Protein AF-A0A660SL39-F1 (afdb_monomer)

Sequence (72 aa):
MIGIAQGLKEGLEKGKLQDKHEVLIKLLDLKFGVDEEERHRIQTVNDFQKLDAALEAIVLGVNKENILDLLR

Foldseek 3Di:
DVVVVVVVVVVVLVVVLVVLLVVLQVLCCVPPRDDPVLSVLSNPQSDPVLSVVLVVCSVVVHDPVVSSVSSD

Radius of gyration: 13.97 Å; Cα contacts (8 Å, |Δi|>4): 44; chains: 1; bounding box: 30×21×42 Å

Structure (mmCIF, N/CA/C/O backbone):
data_AF-A0A660SL39-F1
#
_entry.id   AF-A0A660SL39-F1
#
loop_
_atom_site.group_PDB
_atom_site.id
_atom_site.type_symbol
_atom_site.label_atom_id
_atom_site.label_alt_id
_atom_site.label_comp_id
_atom_site.label_asym_id
_atom_site.label_entity_id
_atom_site.label_seq_id
_atom_site.pdbx_PDB_ins_code
_atom_site.Cartn_x
_atom_site.Cartn_y
_atom_site.Cartn_z
_atom_site.occupancy
_atom_site.B_iso_or_equiv
_atom_site.auth_seq_id
_atom_site.auth_comp_id
_atom_site.auth_asym_id
_atom_site.auth_atom_id
_atom_site.pdbx_PDB_model_num
ATOM 1 N N . MET A 1 1 ? 17.940 -1.972 -29.556 1.00 62.16 1 MET A N 1
ATOM 2 C CA . MET A 1 1 ? 16.587 -2.512 -29.275 1.00 62.16 1 MET A CA 1
ATOM 3 C C . MET A 1 1 ? 16.425 -3.052 -27.850 1.00 62.16 1 MET A C 1
ATOM 5 O O . MET A 1 1 ? 15.377 -2.807 -27.275 1.00 62.16 1 MET A O 1
ATOM 9 N N . ILE A 1 2 ? 17.433 -3.698 -27.243 1.00 77.69 2 ILE A N 1
ATOM 10 C CA . ILE A 1 2 ? 17.339 -4.272 -25.878 1.00 77.69 2 ILE A CA 1
ATOM 11 C C . ILE A 1 2 ? 17.011 -3.216 -24.799 1.00 77.69 2 ILE A C 1
ATOM 13 O O . ILE A 1 2 ? 16.152 -3.451 -23.957 1.00 77.69 2 ILE A O 1
ATOM 17 N N . GLY A 1 3 ? 17.617 -2.023 -24.867 1.00 87.19 3 GLY A N 1
ATOM 18 C CA . GLY A 1 3 ? 17.388 -0.968 -23.866 1.00 87.19 3 GLY A CA 1
ATOM 19 C C . GLY A 1 3 ? 15.954 -0.422 -23.813 1.00 87.19 3 GLY A C 1
ATOM 20 O O . GLY A 1 3 ? 15.449 -0.153 -22.730 1.00 87.19 3 GLY A O 1
ATOM 21 N N . ILE A 1 4 ? 15.265 -0.312 -24.958 1.00 90.94 4 ILE A N 1
ATOM 22 C CA . ILE A 1 4 ? 13.877 0.192 -25.007 1.00 90.94 4 ILE A CA 1
ATOM 23 C C . ILE A 1 4 ? 12.917 -0.828 -24.384 1.00 90.94 4 ILE A C 1
ATOM 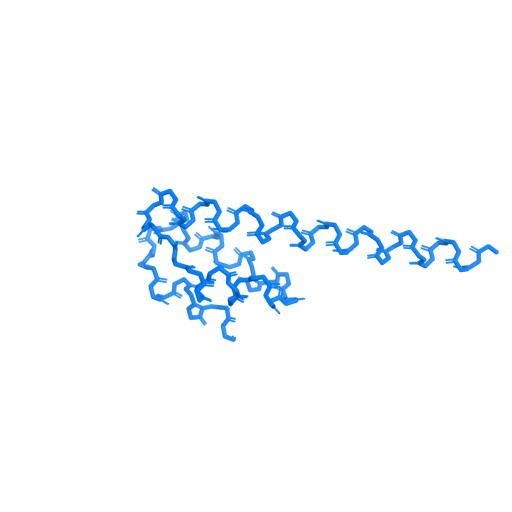25 O O . ILE A 1 4 ? 12.042 -0.458 -23.608 1.00 90.94 4 ILE A O 1
ATOM 29 N N . ALA A 1 5 ? 13.101 -2.116 -24.691 1.00 91.88 5 ALA A N 1
ATOM 30 C CA . ALA A 1 5 ? 12.269 -3.181 -24.138 1.00 91.88 5 ALA A CA 1
ATOM 31 C C . ALA A 1 5 ? 12.429 -3.301 -22.612 1.00 91.88 5 ALA A C 1
ATOM 33 O O . ALA A 1 5 ? 11.433 -3.427 -21.901 1.00 91.88 5 ALA A O 1
ATOM 34 N N . GLN A 1 6 ? 13.665 -3.201 -22.108 1.00 91.25 6 GLN A N 1
ATOM 35 C CA . GLN A 1 6 ? 13.938 -3.208 -20.670 1.00 91.25 6 GLN A CA 1
ATOM 36 C C . GLN A 1 6 ? 13.319 -1.987 -19.972 1.00 91.25 6 GLN A C 1
ATOM 38 O O . GLN A 1 6 ? 12.619 -2.146 -18.975 1.00 91.25 6 GLN A O 1
ATOM 43 N N . GLY A 1 7 ? 13.484 -0.788 -20.541 1.00 93.75 7 GLY A N 1
ATOM 44 C CA . GLY A 1 7 ? 12.880 0.430 -19.995 1.00 93.75 7 GLY A CA 1
ATOM 45 C C . GLY A 1 7 ? 11.348 0.382 -19.963 1.00 93.75 7 GLY A C 1
ATOM 46 O O . GLY A 1 7 ? 10.741 0.806 -18.982 1.00 93.75 7 GLY A O 1
ATOM 47 N N . LEU A 1 8 ? 10.710 -0.191 -20.991 1.00 95.25 8 LEU A N 1
ATOM 48 C CA . LEU A 1 8 ? 9.257 -0.381 -21.009 1.00 95.25 8 LEU A CA 1
ATOM 49 C C . LEU A 1 8 ? 8.799 -1.347 -19.910 1.00 95.25 8 LEU A C 1
ATOM 51 O O . LEU A 1 8 ? 7.803 -1.081 -19.240 1.00 95.25 8 LEU A O 1
ATOM 55 N N . LYS A 1 9 ? 9.529 -2.449 -19.702 1.00 95.00 9 LYS A N 1
ATOM 56 C CA . LYS A 1 9 ? 9.221 -3.415 -18.642 1.00 95.00 9 LYS A CA 1
ATOM 57 C C . LYS A 1 9 ? 9.304 -2.766 -17.258 1.00 95.00 9 LYS A C 1
ATOM 59 O O . LYS A 1 9 ? 8.351 -2.869 -16.492 1.00 95.00 9 LYS A O 1
ATOM 64 N N . GLU A 1 10 ? 10.392 -2.056 -16.971 1.00 93.69 10 GLU A N 1
ATOM 65 C CA . GLU A 1 10 ? 10.576 -1.356 -15.693 1.00 93.69 10 GLU A CA 1
ATOM 66 C C . GLU A 1 10 ? 9.510 -0.278 -15.467 1.00 93.69 10 GLU A C 1
ATOM 68 O O . GLU A 1 10 ? 9.008 -0.126 -14.355 1.00 93.69 10 GLU A O 1
ATOM 73 N N . GLY A 1 11 ? 9.134 0.456 -16.519 1.00 96.25 11 GLY A N 1
ATOM 74 C CA . GLY A 1 11 ? 8.061 1.447 -16.453 1.00 96.25 11 GLY A CA 1
ATOM 75 C C . GLY A 1 11 ? 6.706 0.822 -16.117 1.00 96.25 11 GLY A C 1
ATOM 76 O O . GLY A 1 11 ? 5.991 1.331 -15.256 1.00 96.25 11 GLY A O 1
ATOM 77 N N . LEU A 1 12 ? 6.371 -0.310 -16.743 1.00 96.44 12 LEU A N 1
ATOM 78 C CA . LEU A 1 12 ? 5.138 -1.048 -16.456 1.00 96.44 12 LEU A CA 1
ATOM 79 C C . LEU A 1 12 ? 5.125 -1.626 -15.037 1.00 96.44 12 LEU A C 1
ATOM 81 O O . LEU A 1 12 ? 4.087 -1.586 -14.379 1.00 96.44 12 LEU A O 1
ATOM 85 N N . GLU A 1 13 ? 6.252 -2.152 -14.554 1.00 95.81 13 GLU A N 1
ATOM 86 C CA . GLU A 1 13 ? 6.373 -2.645 -13.177 1.00 95.81 13 GLU A CA 1
ATOM 87 C C . GLU A 1 13 ? 6.204 -1.503 -12.166 1.00 95.81 13 GLU A C 1
ATOM 89 O O . GLU A 1 13 ? 5.384 -1.615 -11.258 1.00 95.81 13 GLU A O 1
ATOM 94 N N . LYS A 1 14 ? 6.874 -0.361 -12.368 1.00 95.06 14 LYS A N 1
ATOM 95 C CA . LYS A 1 14 ? 6.714 0.823 -11.505 1.00 95.06 14 LYS A CA 1
ATOM 96 C C . LYS A 1 14 ? 5.284 1.361 -11.508 1.00 95.06 14 LYS A C 1
ATOM 98 O O . LYS A 1 14 ? 4.750 1.636 -10.440 1.00 95.06 14 LYS A O 1
ATOM 103 N N . GLY A 1 15 ? 4.651 1.460 -12.677 1.00 97.25 15 GLY A N 1
ATOM 104 C CA . GLY A 1 15 ? 3.269 1.933 -12.787 1.00 97.25 15 GLY A CA 1
ATOM 105 C C . GLY A 1 15 ? 2.277 1.024 -12.058 1.00 97.25 15 GLY A C 1
ATOM 106 O O . GLY A 1 15 ? 1.414 1.509 -11.336 1.00 97.25 15 GLY A O 1
ATOM 107 N N . LYS A 1 16 ? 2.440 -0.302 -12.171 1.00 96.94 16 LYS A N 1
ATOM 108 C CA . LYS A 1 16 ? 1.620 -1.266 -11.416 1.00 96.94 16 LYS A CA 1
ATOM 109 C C . LYS A 1 16 ? 1.814 -1.145 -9.908 1.00 96.94 16 LYS A C 1
ATOM 111 O O . LYS A 1 16 ? 0.863 -1.347 -9.160 1.00 96.94 16 LYS A O 1
ATOM 116 N N . LEU A 1 17 ? 3.039 -0.872 -9.463 1.00 97.00 17 LEU A N 1
ATOM 117 C CA . LEU A 1 17 ? 3.330 -0.696 -8.045 1.00 97.00 17 LEU A CA 1
ATOM 118 C C . LEU A 1 17 ? 2.663 0.578 -7.502 1.00 97.00 17 LEU A C 1
ATOM 120 O O . LEU A 1 17 ? 1.981 0.517 -6.484 1.00 97.00 17 LEU A O 1
ATOM 124 N N . GLN A 1 18 ? 2.790 1.692 -8.231 1.00 97.44 18 GLN A N 1
ATOM 125 C CA . GLN A 1 18 ? 2.157 2.969 -7.885 1.00 97.44 18 GLN A CA 1
ATOM 126 C C . GLN A 1 18 ? 0.632 2.852 -7.796 1.00 97.44 18 GLN A C 1
ATOM 128 O O . GLN A 1 18 ? 0.045 3.287 -6.809 1.00 97.44 18 GLN A O 1
ATOM 133 N N . ASP A 1 19 ? -0.003 2.201 -8.774 1.00 98.00 19 ASP A N 1
ATOM 134 C CA . ASP A 1 19 ? -1.454 1.976 -8.769 1.00 98.00 19 ASP A CA 1
ATOM 135 C C . ASP A 1 19 ? -1.903 1.202 -7.515 1.00 98.00 19 ASP A C 1
ATOM 137 O O . ASP A 1 19 ? -2.854 1.586 -6.834 1.00 98.00 19 ASP A O 1
ATOM 141 N N . LYS A 1 20 ? -1.157 0.161 -7.120 1.00 97.81 20 LYS A N 1
ATOM 142 C CA . LYS A 1 20 ? -1.454 -0.590 -5.890 1.00 97.81 20 LYS A CA 1
ATOM 143 C C . LYS A 1 20 ? -1.300 0.251 -4.626 1.00 97.81 20 LYS A C 1
ATOM 145 O O . LYS A 1 20 ? -2.134 0.122 -3.729 1.00 97.81 20 LYS A O 1
ATOM 150 N N . HIS A 1 21 ? -0.281 1.110 -4.543 1.00 98.44 21 HIS A N 1
ATOM 151 C CA . HIS A 1 21 ? -0.144 2.050 -3.424 1.00 98.44 21 HIS A CA 1
ATOM 152 C C . HIS A 1 21 ? -1.357 2.967 -3.324 1.00 98.44 21 HIS A C 1
ATOM 154 O O . HIS A 1 21 ? -1.946 3.088 -2.251 1.00 98.44 21 HIS A O 1
ATOM 160 N N . GLU A 1 22 ? -1.747 3.588 -4.436 1.00 98.25 22 GLU A N 1
ATOM 161 C CA . GLU A 1 22 ? -2.862 4.535 -4.483 1.00 98.25 22 GLU A CA 1
ATOM 162 C C . GLU A 1 22 ? -4.188 3.877 -4.092 1.00 98.25 22 GLU A C 1
ATOM 164 O O . GLU A 1 22 ? -4.935 4.429 -3.278 1.00 98.25 22 GLU A O 1
ATOM 169 N N . VAL A 1 23 ? -4.461 2.676 -4.611 1.00 98.31 23 VAL A N 1
ATOM 170 C CA . VAL A 1 23 ? -5.666 1.911 -4.265 1.00 98.31 23 VAL A CA 1
ATOM 171 C C . VAL A 1 23 ? -5.667 1.533 -2.785 1.00 98.31 23 VAL A C 1
ATOM 173 O O . VAL A 1 23 ? -6.678 1.742 -2.111 1.00 98.31 23 VAL A O 1
ATOM 176 N N . LEU A 1 24 ? -4.550 1.023 -2.257 1.00 98.19 24 LEU A N 1
ATOM 177 C CA . LEU A 1 24 ? -4.454 0.622 -0.854 1.00 98.19 24 LEU A CA 1
ATOM 178 C C . LEU A 1 24 ? -4.672 1.812 0.088 1.00 98.19 24 LEU A C 1
ATOM 180 O O . LEU A 1 24 ? -5.479 1.720 1.013 1.00 98.19 24 LEU A O 1
ATOM 184 N N . ILE A 1 25 ? -4.017 2.946 -0.183 1.00 98.31 25 ILE A N 1
ATOM 185 C CA . ILE A 1 25 ? -4.180 4.177 0.599 1.00 98.31 25 ILE A CA 1
ATOM 186 C C . ILE A 1 25 ? -5.632 4.641 0.562 1.00 98.31 25 ILE A C 1
ATOM 188 O O . ILE A 1 25 ? -6.214 4.906 1.608 1.00 98.31 25 ILE A O 1
ATOM 192 N N . LYS A 1 26 ? -6.238 4.711 -0.628 1.00 98.38 26 LYS A N 1
ATOM 193 C CA . LYS A 1 26 ? -7.620 5.169 -0.784 1.00 98.38 26 LYS A CA 1
ATOM 194 C C . LYS A 1 26 ? -8.602 4.292 -0.008 1.00 98.38 26 LYS A C 1
ATOM 196 O O . LYS A 1 26 ? -9.504 4.815 0.637 1.00 98.38 26 LYS A O 1
ATOM 201 N N . LEU A 1 27 ? -8.448 2.969 -0.069 1.00 97.88 27 LEU A N 1
ATOM 202 C CA . LEU A 1 27 ? -9.339 2.042 0.631 1.00 97.88 27 LEU A CA 1
ATOM 203 C C . LEU A 1 27 ? -9.152 2.085 2.151 1.00 97.88 27 LEU A C 1
ATOM 205 O O . LEU A 1 27 ? -10.144 2.047 2.880 1.00 97.88 27 LEU A O 1
ATOM 209 N N . LEU A 1 28 ? -7.910 2.186 2.633 1.00 97.00 28 LEU A N 1
ATOM 210 C CA . LEU A 1 28 ? -7.635 2.344 4.061 1.00 97.00 28 LEU A CA 1
ATOM 211 C C . LEU A 1 28 ? -8.176 3.668 4.595 1.00 97.00 28 LEU A C 1
ATOM 213 O O . LEU A 1 28 ? -8.823 3.672 5.639 1.00 97.00 28 LEU A O 1
ATOM 217 N N . ASP A 1 29 ? -7.970 4.762 3.864 1.00 97.81 29 ASP A N 1
ATOM 218 C CA . ASP A 1 29 ? -8.430 6.091 4.262 1.00 97.81 29 ASP A CA 1
ATOM 219 C C . ASP A 1 29 ? -9.960 6.148 4.343 1.00 97.81 29 ASP A C 1
ATOM 221 O O . ASP A 1 29 ? -10.521 6.577 5.348 1.00 97.81 29 ASP A O 1
ATOM 225 N N . LEU A 1 30 ? -10.651 5.577 3.350 1.00 97.38 30 LEU A N 1
ATOM 226 C CA . LEU A 1 30 ? -12.113 5.476 3.355 1.00 97.38 30 LEU A CA 1
ATOM 227 C C . LEU A 1 30 ? -12.665 4.668 4.538 1.00 97.38 30 LEU A C 1
ATOM 229 O O . LEU A 1 30 ? -13.754 4.972 5.024 1.00 97.38 30 LEU A O 1
ATOM 233 N N . LYS A 1 31 ? -11.967 3.611 4.967 1.00 96.00 31 LYS A N 1
ATOM 234 C CA . LYS A 1 31 ? -12.481 2.672 5.975 1.00 96.00 31 LYS A CA 1
ATOM 235 C C . LYS A 1 31 ? -12.064 3.025 7.402 1.00 96.00 31 LYS A C 1
ATOM 237 O O . LYS A 1 31 ? -12.821 2.760 8.333 1.00 96.00 31 LYS A O 1
ATOM 242 N N . PHE A 1 32 ? -10.871 3.585 7.578 1.00 95.94 32 PHE A N 1
ATOM 243 C CA . PHE A 1 32 ? -10.255 3.790 8.889 1.00 95.94 32 PHE A CA 1
ATOM 244 C C . PHE A 1 32 ? -9.648 5.187 9.084 1.00 95.94 32 PHE A C 1
ATOM 246 O O . PHE A 1 32 ? -9.245 5.506 10.202 1.00 95.94 32 PHE A O 1
ATOM 253 N N . GLY A 1 33 ? -9.556 5.997 8.024 1.00 97.00 33 GLY A N 1
ATOM 254 C CA . GLY A 1 33 ? -8.664 7.155 7.960 1.00 97.00 33 GLY A CA 1
ATOM 255 C C . GLY A 1 33 ? -7.197 6.729 7.864 1.00 97.00 33 GLY A C 1
ATOM 256 O O . GLY A 1 33 ? -6.813 5.690 8.404 1.00 97.00 33 GLY A O 1
ATOM 257 N N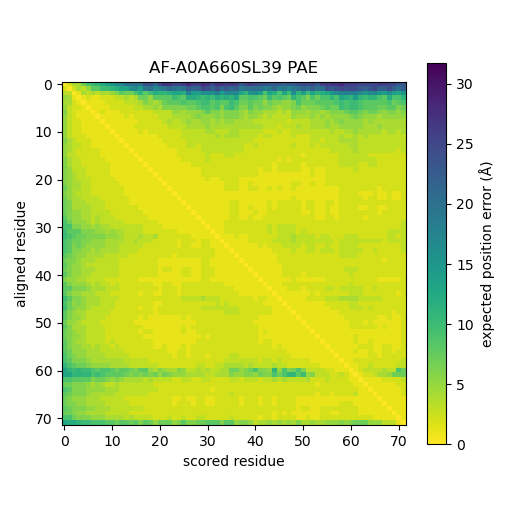 . VAL A 1 34 ? -6.371 7.512 7.175 1.00 97.06 34 VAL A N 1
ATOM 258 C CA . VAL A 1 34 ? -4.921 7.285 7.058 1.00 97.06 34 VAL A CA 1
ATOM 259 C C . VAL A 1 34 ? -4.171 8.576 7.361 1.00 97.06 34 VAL A C 1
ATOM 261 O O . VAL A 1 34 ? -4.498 9.622 6.803 1.00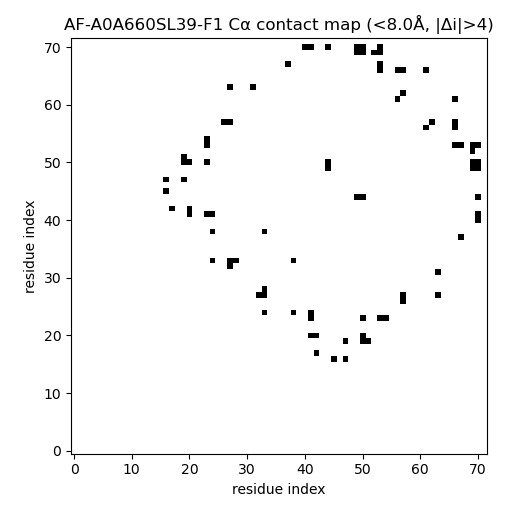 97.06 34 VAL A O 1
ATOM 264 N N . ASP A 1 35 ? -3.163 8.506 8.230 1.00 97.31 35 ASP A N 1
ATOM 265 C CA . ASP A 1 35 ? -2.262 9.635 8.473 1.00 97.31 35 ASP A CA 1
ATOM 266 C C . ASP A 1 35 ? -1.063 9.649 7.504 1.00 97.31 35 ASP A C 1
ATOM 268 O O . ASP A 1 35 ? -0.871 8.758 6.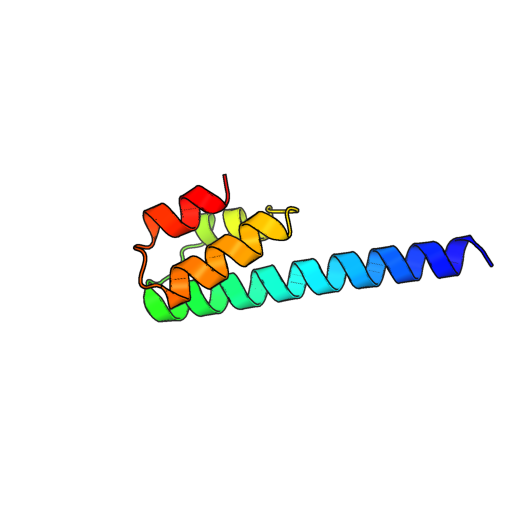672 1.00 97.31 35 ASP A O 1
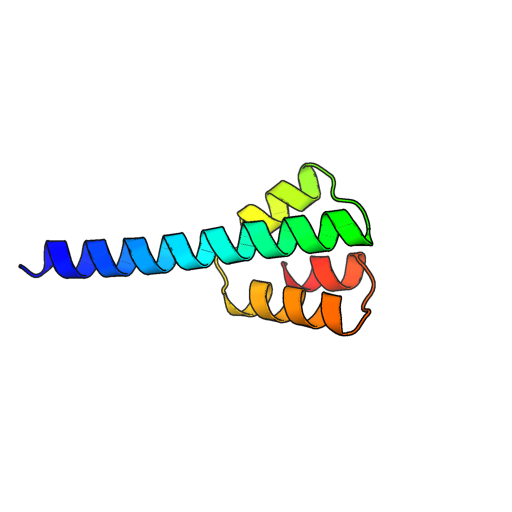ATOM 272 N N . GLU A 1 36 ? -0.253 10.705 7.574 1.00 97.06 36 GLU A N 1
ATOM 273 C CA . GLU A 1 36 ? 0.892 10.878 6.675 1.00 97.06 36 GLU A CA 1
ATOM 274 C C . GLU A 1 36 ? 2.006 9.842 6.902 1.00 97.06 36 GLU A C 1
ATOM 276 O O . GLU A 1 36 ? 2.694 9.472 5.948 1.00 97.06 36 GLU A O 1
ATOM 281 N N . GLU A 1 37 ? 2.180 9.332 8.126 1.00 96.69 37 GLU A N 1
ATOM 282 C CA . GLU A 1 37 ? 3.175 8.294 8.420 1.00 96.69 37 GLU A CA 1
ATOM 283 C C . GLU A 1 37 ? 2.759 6.965 7.782 1.00 96.69 37 GLU A C 1
ATOM 285 O O . GLU A 1 37 ? 3.549 6.306 7.102 1.00 96.69 37 GLU A O 1
ATOM 290 N N . GLU A 1 38 ? 1.491 6.597 7.931 1.00 97.44 38 GLU A N 1
ATOM 291 C CA . GLU A 1 38 ? 0.907 5.404 7.330 1.00 97.44 38 GLU A CA 1
ATOM 292 C C . GLU A 1 38 ? 0.901 5.486 5.800 1.00 97.44 38 GLU A C 1
ATOM 294 O O . GLU A 1 38 ? 1.254 4.513 5.123 1.00 97.44 38 GLU A O 1
ATOM 299 N N . ARG A 1 39 ? 0.571 6.658 5.240 1.00 97.44 39 ARG A N 1
ATOM 300 C CA . ARG A 1 39 ? 0.673 6.926 3.800 1.00 97.44 39 ARG A CA 1
ATOM 301 C C . ARG A 1 39 ? 2.103 6.709 3.313 1.00 97.44 39 ARG A C 1
ATOM 303 O O . ARG A 1 39 ? 2.305 6.005 2.321 1.00 97.44 39 ARG A O 1
ATOM 310 N N . HIS A 1 40 ? 3.087 7.273 4.013 1.00 96.94 40 HIS A N 1
ATOM 311 C CA . HIS A 1 40 ? 4.494 7.114 3.664 1.00 96.94 40 HIS A CA 1
ATOM 312 C C . HIS A 1 40 ? 4.932 5.648 3.746 1.00 96.94 40 HIS A C 1
ATOM 314 O O . HIS A 1 40 ? 5.549 5.131 2.813 1.00 96.94 40 HIS A O 1
ATOM 320 N N . ARG A 1 41 ? 4.544 4.939 4.812 1.00 96.19 41 ARG A N 1
ATOM 321 C CA . ARG A 1 41 ? 4.811 3.505 4.972 1.00 96.19 41 ARG A CA 1
ATOM 322 C C . ARG A 1 41 ? 4.305 2.716 3.770 1.00 96.19 41 ARG A C 1
ATOM 324 O O . ARG A 1 41 ? 5.090 1.980 3.187 1.00 96.19 41 ARG A O 1
ATOM 331 N N . ILE A 1 42 ? 3.056 2.916 3.343 1.00 97.38 42 ILE A N 1
ATOM 332 C CA . ILE A 1 42 ? 2.493 2.219 2.174 1.00 97.38 42 ILE A CA 1
ATOM 333 C C . ILE A 1 42 ? 3.299 2.523 0.902 1.00 97.38 42 ILE A C 1
ATOM 335 O O . ILE A 1 42 ? 3.666 1.597 0.182 1.00 97.38 42 ILE A O 1
ATOM 339 N N . GLN A 1 43 ? 3.622 3.794 0.647 1.00 96.81 43 GLN A N 1
ATOM 340 C CA . GLN A 1 43 ? 4.346 4.224 -0.561 1.00 96.81 43 GLN A CA 1
ATOM 341 C C . GLN A 1 43 ? 5.782 3.687 -0.657 1.00 96.81 43 GLN A C 1
ATOM 343 O O . GLN A 1 43 ? 6.342 3.622 -1.750 1.00 96.81 43 GLN A O 1
ATOM 348 N N . THR A 1 44 ? 6.396 3.296 0.463 1.00 96.62 44 THR A N 1
ATOM 349 C CA . THR A 1 44 ? 7.757 2.727 0.472 1.00 96.62 44 THR A CA 1
ATOM 350 C C . THR A 1 44 ? 7.799 1.215 0.229 1.00 96.62 44 THR A C 1
ATOM 352 O O . THR A 1 44 ? 8.878 0.657 0.009 1.00 96.62 44 THR A O 1
ATOM 355 N N . VAL A 1 45 ? 6.647 0.536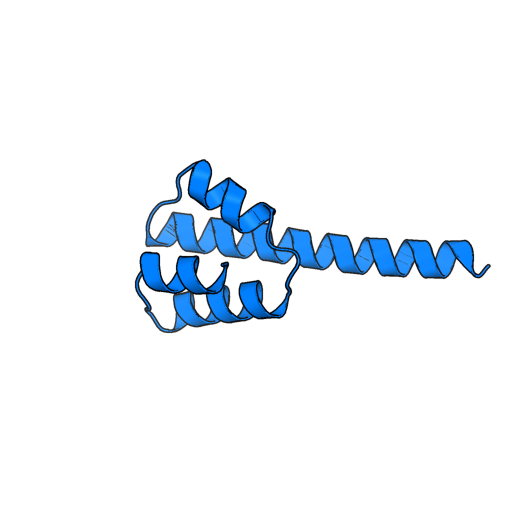 0.216 1.00 97.31 45 VAL A N 1
ATOM 356 C CA . VAL A 1 45 ? 6.569 -0.915 -0.001 1.00 97.31 45 VAL A CA 1
ATOM 357 C C . VAL A 1 45 ? 6.796 -1.241 -1.474 1.00 97.31 45 VAL A C 1
ATOM 359 O O . VAL A 1 45 ? 5.960 -0.947 -2.317 1.00 97.31 45 VAL A O 1
ATOM 362 N N . ASN A 1 46 ? 7.894 -1.922 -1.795 1.00 95.88 46 ASN A N 1
ATOM 363 C CA . ASN A 1 46 ? 8.191 -2.362 -3.168 1.00 95.88 46 ASN A CA 1
ATOM 364 C C . ASN A 1 46 ? 7.807 -3.828 -3.439 1.00 95.88 46 ASN A C 1
ATOM 366 O O . ASN A 1 46 ? 8.190 -4.395 -4.461 1.00 95.88 46 ASN A O 1
ATOM 370 N N . ASP A 1 47 ? 7.067 -4.447 -2.519 1.00 97.19 47 ASP A N 1
ATOM 371 C CA . ASP A 1 47 ? 6.646 -5.842 -2.598 1.00 97.19 47 ASP A CA 1
ATOM 372 C C . ASP A 1 47 ? 5.169 -5.940 -3.004 1.00 97.19 47 ASP A C 1
ATOM 374 O O . ASP A 1 47 ? 4.264 -5.611 -2.234 1.00 97.19 47 ASP A O 1
ATOM 378 N N . PHE A 1 48 ? 4.935 -6.423 -4.224 1.00 96.19 48 PHE A N 1
ATOM 379 C CA . PHE A 1 48 ? 3.597 -6.651 -4.764 1.00 96.19 48 PHE A CA 1
ATOM 380 C C . PHE A 1 48 ? 2.748 -7.573 -3.886 1.00 96.19 48 PHE A C 1
ATOM 382 O O . PHE A 1 48 ? 1.561 -7.311 -3.712 1.00 96.19 48 PHE A O 1
ATOM 389 N N . GLN A 1 49 ? 3.344 -8.621 -3.314 1.00 97.12 49 GLN A N 1
ATOM 390 C CA . GLN A 1 49 ? 2.608 -9.617 -2.537 1.00 97.12 49 GLN A CA 1
ATOM 391 C C . GLN A 1 49 ? 2.110 -9.029 -1.218 1.00 97.12 49 GLN A C 1
ATOM 393 O O . GLN A 1 49 ? 0.988 -9.314 -0.809 1.00 97.12 49 GLN A O 1
ATOM 398 N N . LYS A 1 50 ? 2.904 -8.160 -0.582 1.00 98.00 50 LYS A N 1
ATOM 399 C CA . LYS A 1 50 ? 2.482 -7.450 0.635 1.00 98.00 50 LYS A CA 1
ATOM 400 C C . LYS A 1 50 ? 1.321 -6.500 0.363 1.00 98.00 50 LYS A C 1
ATOM 402 O O . LYS A 1 50 ? 0.368 -6.461 1.137 1.00 98.00 50 LYS A O 1
ATOM 407 N N . LEU A 1 51 ? 1.381 -5.760 -0.746 1.00 98.12 51 LEU A N 1
ATOM 408 C CA . LEU A 1 51 ? 0.301 -4.855 -1.148 1.00 98.12 51 LEU A CA 1
ATOM 409 C C . LEU A 1 51 ? -0.986 -5.623 -1.466 1.00 98.12 51 LEU A C 1
ATOM 411 O O . LEU A 1 51 ? -2.058 -5.212 -1.031 1.00 98.12 51 LEU A O 1
ATOM 415 N N . ASP A 1 52 ? -0.881 -6.753 -2.165 1.00 97.88 52 ASP A N 1
ATOM 416 C CA . ASP A 1 52 ? -2.031 -7.606 -2.475 1.00 97.88 52 ASP A CA 1
ATOM 417 C C . ASP A 1 52 ? -2.642 -8.225 -1.213 1.00 97.88 52 ASP A C 1
ATOM 419 O O . ASP A 1 52 ? -3.849 -8.118 -1.003 1.00 97.88 52 ASP A O 1
ATOM 423 N N . ALA A 1 53 ? -1.817 -8.760 -0.309 1.00 97.94 53 ALA A N 1
ATOM 424 C CA . ALA A 1 53 ? -2.285 -9.287 0.971 1.00 97.94 53 ALA A CA 1
ATOM 425 C C . ALA A 1 53 ? -2.985 -8.211 1.822 1.00 97.94 53 ALA A C 1
ATOM 427 O O . ALA A 1 53 ? -4.009 -8.479 2.452 1.00 97.94 53 ALA A O 1
ATOM 428 N N . ALA A 1 54 ? -2.469 -6.978 1.821 1.00 97.88 54 ALA A N 1
ATOM 429 C CA . ALA A 1 54 ? -3.096 -5.860 2.518 1.00 97.88 54 ALA A CA 1
ATOM 430 C C . ALA A 1 54 ? -4.460 -5.485 1.908 1.00 97.88 54 ALA A C 1
ATOM 432 O O . ALA A 1 54 ? -5.418 -5.247 2.647 1.00 97.88 54 ALA A O 1
ATOM 433 N N . LEU A 1 55 ? -4.582 -5.484 0.575 1.00 97.75 55 LEU A N 1
ATOM 434 C CA . LEU A 1 55 ? -5.854 -5.259 -0.120 1.00 97.75 55 LEU A CA 1
ATOM 435 C C . LEU A 1 55 ? -6.883 -6.352 0.205 1.00 97.75 55 LEU A C 1
ATOM 437 O O . LEU A 1 55 ? -8.038 -6.043 0.505 1.00 97.75 55 LEU A O 1
ATOM 441 N N . GLU A 1 56 ? -6.471 -7.618 0.208 1.00 97.88 56 GLU A N 1
ATOM 442 C CA . GLU A 1 56 ? -7.326 -8.745 0.595 1.00 97.88 56 GLU A CA 1
ATOM 443 C C . GLU A 1 56 ? -7.785 -8.627 2.054 1.00 97.88 56 GLU A C 1
ATOM 445 O O . GLU A 1 56 ? -8.974 -8.771 2.350 1.00 97.88 56 GLU A O 1
ATOM 450 N N . ALA A 1 57 ? -6.877 -8.281 2.969 1.00 97.38 57 ALA A N 1
ATOM 451 C CA . ALA A 1 57 ? -7.188 -8.102 4.384 1.00 97.38 57 ALA A CA 1
ATOM 452 C C . ALA A 1 57 ? -8.238 -6.997 4.629 1.00 97.38 57 ALA A C 1
ATOM 454 O O . ALA A 1 57 ? -9.089 -7.136 5.516 1.00 97.38 57 ALA A O 1
ATOM 455 N N . ILE A 1 58 ? -8.255 -5.936 3.810 1.00 96.06 58 ILE A N 1
ATOM 456 C CA . ILE A 1 58 ? -9.305 -4.904 3.861 1.00 96.06 58 ILE A CA 1
ATOM 457 C C . ILE A 1 58 ? -10.677 -5.495 3.532 1.00 96.06 58 ILE A C 1
ATOM 459 O O . ILE A 1 58 ? -11.646 -5.212 4.251 1.00 96.06 58 ILE A O 1
ATOM 463 N N . VAL A 1 59 ? -10.759 -6.310 2.475 1.00 95.12 59 VAL A N 1
ATOM 464 C CA . VAL A 1 59 ? -11.997 -6.976 2.037 1.00 95.12 59 VAL A CA 1
ATOM 465 C C . VAL A 1 59 ? -12.476 -7.971 3.091 1.00 95.12 59 VAL A C 1
ATOM 467 O O . VAL A 1 59 ? -13.664 -8.012 3.402 1.00 95.12 59 VAL A O 1
ATOM 470 N N . LEU A 1 60 ? -11.551 -8.707 3.707 1.00 96.25 60 LEU A N 1
ATOM 471 C CA . LEU A 1 60 ? -11.834 -9.687 4.759 1.00 96.25 60 LEU A CA 1
ATOM 472 C C . LEU A 1 60 ? -12.245 -9.066 6.104 1.00 96.25 60 LEU A C 1
ATOM 474 O O . LEU A 1 60 ? -12.556 -9.791 7.045 1.00 96.25 60 LEU A O 1
ATOM 478 N N . GLY A 1 61 ? -12.270 -7.736 6.219 1.00 90.56 61 GLY A N 1
ATOM 479 C CA . GLY A 1 61 ? -12.726 -7.075 7.442 1.00 90.56 61 GLY A CA 1
ATOM 480 C C . GLY A 1 61 ? -11.691 -7.041 8.566 1.00 90.56 61 GLY A C 1
ATOM 481 O O . GLY A 1 61 ? -12.060 -6.779 9.707 1.00 90.56 61 GLY A O 1
ATOM 482 N N . VAL A 1 62 ? -10.413 -7.274 8.260 1.00 93.75 62 VAL A N 1
ATOM 483 C CA . VAL A 1 62 ? -9.319 -7.205 9.237 1.00 93.75 62 VAL A CA 1
ATOM 484 C C . VAL A 1 62 ? -9.166 -5.765 9.760 1.00 93.75 62 VAL A C 1
ATOM 486 O O . VAL A 1 62 ? -9.506 -4.801 9.068 1.00 93.75 62 VAL A O 1
ATOM 489 N N . ASN A 1 63 ? -8.700 -5.610 11.005 1.00 95.25 63 ASN A N 1
ATOM 490 C CA . ASN A 1 63 ? -8.452 -4.295 11.601 1.00 95.25 63 ASN A CA 1
ATOM 491 C C . ASN A 1 63 ? -7.243 -3.586 10.952 1.00 95.25 63 ASN A C 1
ATOM 493 O O . ASN A 1 63 ? -6.400 -4.215 10.310 1.00 95.25 63 ASN A O 1
ATOM 497 N N . LYS A 1 64 ? -7.165 -2.263 11.132 1.00 95.94 64 LYS A N 1
ATOM 498 C CA . LYS A 1 64 ? -6.149 -1.408 10.503 1.00 95.94 64 LYS A CA 1
ATOM 499 C C . LYS A 1 64 ? -4.714 -1.808 10.869 1.00 95.94 64 LYS A C 1
ATOM 501 O O . LYS A 1 64 ? -3.876 -1.913 9.981 1.00 95.94 64 LYS A O 1
ATOM 506 N N . GLU A 1 65 ? -4.445 -2.066 12.148 1.00 95.69 65 GLU A N 1
ATOM 507 C CA . GLU A 1 65 ? -3.105 -2.416 12.644 1.00 95.69 65 GLU A CA 1
ATOM 508 C C . GLU A 1 65 ? -2.571 -3.690 11.984 1.00 95.69 65 GLU A C 1
ATOM 510 O O . GLU A 1 65 ? -1.465 -3.698 11.448 1.00 95.69 65 GLU A O 1
ATOM 515 N N . ASN A 1 66 ? -3.397 -4.736 11.923 1.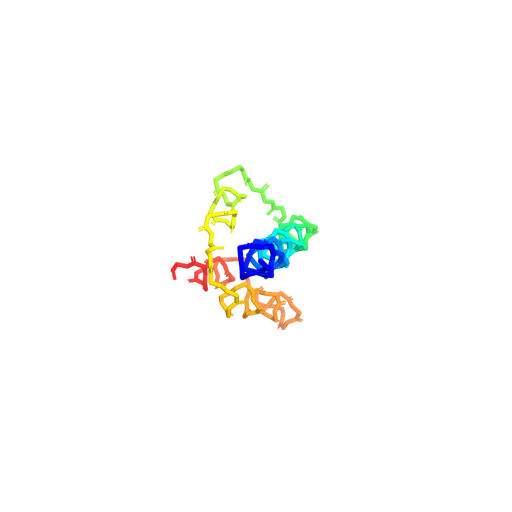00 95.81 66 ASN A N 1
ATOM 516 C CA . ASN A 1 66 ? -3.040 -5.996 11.281 1.00 95.81 66 ASN A CA 1
ATOM 517 C C . ASN A 1 66 ? -2.804 -5.825 9.773 1.00 95.81 66 ASN A C 1
ATOM 519 O O . ASN A 1 66 ? -1.912 -6.467 9.227 1.00 95.81 66 ASN A O 1
ATOM 523 N N . ILE A 1 67 ? -3.576 -4.964 9.094 1.00 96.75 67 ILE A N 1
ATOM 524 C CA . ILE A 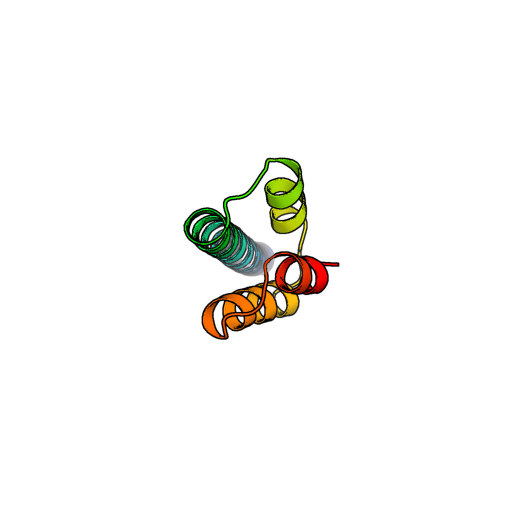1 67 ? -3.357 -4.666 7.668 1.00 96.75 67 ILE A CA 1
ATOM 525 C C . ILE A 1 67 ? -2.009 -3.971 7.471 1.00 96.75 67 ILE A C 1
ATOM 527 O O . ILE A 1 67 ? -1.240 -4.354 6.593 1.00 96.75 67 ILE A O 1
ATOM 531 N N . LEU A 1 68 ? -1.701 -2.967 8.294 1.00 96.44 68 LEU A N 1
ATOM 532 C CA . LEU A 1 68 ? -0.427 -2.262 8.215 1.00 96.44 68 LEU A CA 1
ATOM 533 C C . LEU A 1 68 ? 0.740 -3.206 8.509 1.00 96.44 68 LEU A C 1
ATOM 535 O O . LEU A 1 68 ? 1.784 -3.102 7.869 1.00 96.44 68 LEU A O 1
ATOM 539 N N . ASP A 1 69 ? 0.590 -4.147 9.435 1.00 96.56 69 ASP A N 1
ATOM 540 C CA . ASP A 1 69 ? 1.635 -5.112 9.786 1.00 96.56 69 ASP A CA 1
ATOM 541 C C . ASP A 1 69 ? 2.042 -6.036 8.635 1.00 96.56 69 ASP A C 1
ATOM 543 O O . ASP A 1 69 ? 3.213 -6.407 8.561 1.00 96.56 69 ASP A O 1
ATOM 547 N N . LEU A 1 70 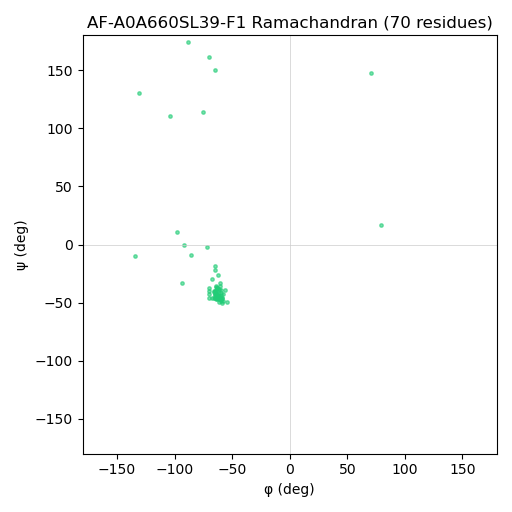? 1.153 -6.288 7.669 1.00 96.38 70 LEU A N 1
ATOM 548 C CA . LEU A 1 70 ? 1.492 -6.980 6.416 1.00 96.38 70 LEU A CA 1
ATOM 549 C C . LEU A 1 70 ? 2.475 -6.189 5.537 1.00 96.38 70 LEU A C 1
ATOM 551 O O . LEU A 1 70 ? 3.110 -6.760 4.655 1.00 96.38 70 LEU A O 1
ATOM 555 N N . LEU A 1 71 ? 2.607 -4.882 5.773 1.00 95.50 71 LEU A N 1
ATOM 556 C CA . LEU A 1 71 ? 3.486 -3.973 5.036 1.00 95.50 71 LEU A CA 1
ATOM 557 C C . LEU A 1 71 ? 4.877 -3.822 5.671 1.00 95.50 71 LEU A C 1
ATOM 559 O O . LEU A 1 71 ? 5.686 -3.056 5.149 1.00 95.50 71 LEU A O 1
ATOM 563 N N . ARG A 1 72 ? 5.155 -4.497 6.798 1.00 89.44 72 ARG A N 1
ATOM 564 C CA . ARG A 1 72 ? 6.506 -4.563 7.390 1.00 89.44 72 ARG A CA 1
ATOM 565 C C . ARG A 1 72 ? 7.386 -5.505 6.589 1.00 89.44 72 ARG A C 1
ATOM 567 O O . ARG A 1 72 ? 6.910 -6.606 6.242 1.00 89.44 72 ARG A O 1
#

Solvent-accessible surface area (backbone atoms only — not comparable to full-atom values): 4136 Å² total; per-residue (Å²): 114,70,68,60,57,51,52,51,51,54,50,52,53,50,51,55,50,52,52,52,35,54,52,45,50,52,54,42,32,75,74,72,57,68,54,71,67,60,50,51,53,51,68,68,55,87,50,70,67,35,54,50,52,29,51,51,32,57,76,73,67,55,57,70,68,64,35,54,57,49,64,108

Mean predicted aligned error: 3.24 Å

Secondary structure (DSSP, 8-state):
-HHHHHHHHHHHHHHHHHHHHHHHHHHHHHHH---HHHHHHHHH---HHHHHHHHHHHHTT--HHHHHHTT-

pLDDT: mean 95.48, std 5.0, range [62.16, 98.44]